Protein AF-K0Y0M6-F1 (afdb_monomer_lite)

pLDDT: mean 83.76, std 20.03, range [29.06, 98.5]

Radius of gyration: 23.47 Å; chains: 1; bounding box: 48×29×70 Å

Structure (mmCIF, N/CA/C/O backbone):
data_AF-K0Y0M6-F1
#
_entry.id   AF-K0Y0M6-F1
#
loop_
_atom_site.group_PDB
_atom_site.id
_atom_site.type_symbol
_atom_site.label_atom_id
_atom_site.label_alt_id
_atom_site.label_comp_id
_atom_site.label_asym_id
_atom_site.label_entity_id
_atom_site.label_seq_id
_atom_site.pdbx_PDB_ins_code
_atom_site.Cartn_x
_atom_site.Cartn_y
_atom_site.Cartn_z
_atom_site.occupancy
_atom_site.B_iso_or_equiv
_atom_site.auth_seq_id
_atom_site.auth_comp_id
_atom_site.auth_asym_id
_atom_site.auth_atom_id
_atom_site.pdbx_PDB_model_num
ATOM 1 N N . MET A 1 1 ? -16.686 -1.187 14.035 1.00 95.06 1 MET A N 1
ATOM 2 C CA . MET A 1 1 ? -15.355 -0.673 13.661 1.00 95.06 1 MET A CA 1
ATOM 3 C C . MET A 1 1 ? -15.033 -1.169 12.267 1.00 95.06 1 MET A C 1
ATOM 5 O O . MET A 1 1 ? -15.350 -2.319 11.981 1.00 95.06 1 MET A O 1
ATOM 9 N N . THR A 1 2 ? -14.430 -0.339 11.422 1.00 97.19 2 THR A N 1
ATOM 10 C CA . THR A 1 2 ? -14.077 -0.724 10.048 1.00 97.19 2 THR A CA 1
ATOM 11 C C . THR A 1 2 ? -12.575 -0.601 9.838 1.00 97.19 2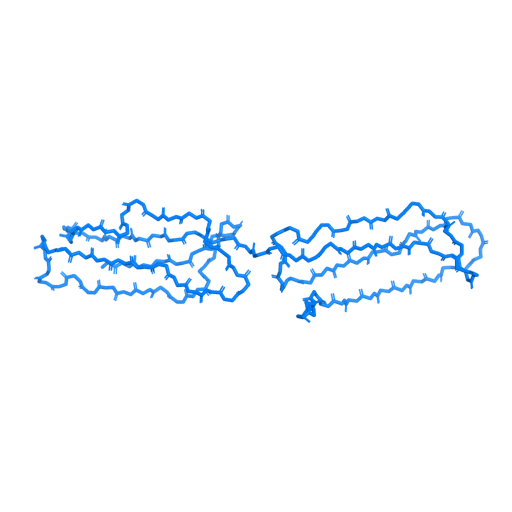 THR A C 1
ATOM 13 O O . THR A 1 2 ? -11.973 0.402 10.221 1.00 97.19 2 THR A O 1
ATOM 16 N N . ILE A 1 3 ? -11.977 -1.628 9.251 1.00 98.06 3 ILE A N 1
ATOM 17 C CA . ILE A 1 3 ? -10.556 -1.703 8.934 1.00 98.06 3 ILE A CA 1
ATOM 18 C C . ILE A 1 3 ? -10.399 -1.515 7.426 1.00 98.06 3 ILE A C 1
ATOM 20 O O . ILE A 1 3 ? -11.042 -2.217 6.645 1.00 98.06 3 ILE A O 1
ATOM 24 N N . TYR A 1 4 ? -9.546 -0.576 7.031 1.00 98.25 4 TYR A N 1
ATOM 25 C CA . TYR A 1 4 ? -9.210 -0.295 5.641 1.00 98.25 4 TYR A CA 1
ATOM 26 C C . TYR A 1 4 ? -7.743 -0.611 5.359 1.00 98.25 4 TYR A C 1
ATOM 28 O O . TYR A 1 4 ? -6.861 -0.339 6.178 1.00 98.25 4 TYR A O 1
ATOM 36 N N . HIS A 1 5 ? -7.490 -1.102 4.152 1.00 98.31 5 HIS A N 1
ATOM 37 C CA . HIS A 1 5 ? -6.159 -1.322 3.604 1.00 98.31 5 HIS A CA 1
ATOM 38 C C . HIS A 1 5 ? -6.037 -0.478 2.338 1.00 98.31 5 HIS A C 1
ATOM 40 O O . HIS A 1 5 ? -6.622 -0.815 1.307 1.00 98.31 5 HIS A O 1
ATOM 46 N N . LYS A 1 6 ? -5.344 0.658 2.441 1.00 98.12 6 LYS A N 1
ATOM 47 C CA . LYS A 1 6 ? -5.338 1.690 1.402 1.00 98.12 6 LYS A CA 1
ATOM 48 C C . LYS A 1 6 ? -3.969 1.871 0.771 1.00 98.12 6 LYS A C 1
ATOM 50 O O . LYS A 1 6 ? -2.942 1.792 1.444 1.00 98.12 6 LYS A O 1
ATOM 55 N N . SER A 1 7 ? -3.967 2.177 -0.517 1.00 97.25 7 SER A N 1
ATOM 56 C CA . SER A 1 7 ? -2.779 2.631 -1.233 1.00 97.25 7 SER A CA 1
ATOM 57 C C . SER A 1 7 ? -2.367 4.028 -0.760 1.00 97.25 7 SER A C 1
ATOM 59 O O . SER A 1 7 ? -3.196 4.935 -0.670 1.00 97.25 7 SER A O 1
ATOM 61 N N . VAL A 1 8 ? -1.076 4.220 -0.480 1.00 97.12 8 VAL A N 1
ATOM 62 C CA . VAL A 1 8 ? -0.510 5.535 -0.129 1.00 97.12 8 VAL A CA 1
ATOM 63 C C . VAL A 1 8 ? -0.476 6.495 -1.326 1.00 97.12 8 VAL A C 1
ATOM 65 O O . VAL A 1 8 ? -0.416 7.707 -1.141 1.00 97.12 8 VAL A O 1
ATOM 68 N N . HIS A 1 9 ? -0.533 5.970 -2.555 1.00 93.38 9 HIS A N 1
ATOM 69 C CA . HIS A 1 9 ? -0.412 6.770 -3.775 1.00 93.38 9 HIS A CA 1
ATOM 70 C C . HIS A 1 9 ? -1.714 7.463 -4.182 1.00 93.38 9 HIS A C 1
ATOM 72 O O . HIS A 1 9 ? -1.681 8.609 -4.618 1.00 93.38 9 HIS A O 1
ATOM 78 N N . ASP A 1 10 ? -2.848 6.775 -4.064 1.00 94.19 10 ASP A N 1
ATOM 79 C CA . ASP A 1 10 ? -4.149 7.252 -4.554 1.00 94.19 10 ASP A CA 1
ATOM 80 C C . ASP A 1 10 ? -5.283 7.112 -3.524 1.00 94.19 10 ASP A C 1
ATOM 82 O O . ASP A 1 10 ? -6.410 7.529 -3.785 1.00 94.19 10 ASP A O 1
ATOM 86 N N . GLY A 1 11 ? -5.008 6.546 -2.343 1.00 95.88 11 GLY A N 1
ATOM 87 C CA . GLY A 1 11 ? -5.997 6.343 -1.282 1.00 95.88 11 GLY A CA 1
ATOM 88 C C . GLY A 1 11 ? -7.034 5.253 -1.575 1.00 95.88 11 GLY A C 1
ATOM 89 O O . GLY A 1 11 ? -7.980 5.098 -0.791 1.00 95.88 11 GLY A O 1
ATOM 90 N N . SER A 1 12 ? -6.873 4.515 -2.679 1.00 95.94 12 SER A N 1
ATOM 91 C CA . SER A 1 12 ? -7.781 3.441 -3.083 1.00 95.94 12 SER A CA 1
ATOM 92 C C . SER A 1 12 ? -7.746 2.279 -2.095 1.00 95.94 12 SER A C 1
ATOM 94 O O . SER A 1 12 ? -6.711 1.987 -1.493 1.00 95.94 12 SER A O 1
ATOM 96 N N . ASP A 1 13 ? -8.890 1.618 -1.918 1.00 97.44 13 ASP A N 1
ATOM 97 C CA . ASP A 1 13 ? -8.974 0.388 -1.139 1.00 97.44 13 ASP A CA 1
ATOM 98 C C . ASP A 1 13 ? -8.389 -0.769 -1.960 1.00 97.44 13 ASP A C 1
ATOM 100 O O . ASP A 1 13 ? -8.870 -1.083 -3.049 1.00 97.44 13 ASP A O 1
ATOM 104 N N . LEU A 1 14 ? -7.323 -1.381 -1.442 1.00 96.81 14 LEU A N 1
ATOM 105 C CA . LEU A 1 14 ? -6.611 -2.481 -2.101 1.00 96.81 14 LEU A CA 1
ATOM 106 C C . LEU A 1 14 ? -7.341 -3.819 -1.955 1.00 96.81 14 LEU A C 1
ATOM 108 O O . LEU A 1 14 ? -7.187 -4.712 -2.784 1.00 96.81 14 LEU A O 1
ATOM 112 N N . VAL A 1 15 ? -8.137 -3.942 -0.896 1.00 97.12 15 VAL A N 1
ATOM 113 C CA . VAL A 1 15 ? -9.028 -5.065 -0.604 1.00 97.12 15 VAL A CA 1
ATOM 114 C C . VAL A 1 15 ? -10.325 -4.525 -0.004 1.00 97.12 15 VAL A C 1
ATOM 116 O O . VAL A 1 15 ? -10.386 -3.373 0.434 1.00 97.12 15 VAL A O 1
ATOM 119 N N . ALA A 1 16 ? -11.374 -5.349 0.026 1.00 97.56 16 ALA A N 1
ATOM 120 C CA . ALA A 1 16 ? -12.636 -4.967 0.650 1.00 97.56 16 ALA A CA 1
ATOM 121 C C . ALA A 1 16 ? -12.429 -4.609 2.141 1.00 97.56 16 ALA A C 1
ATOM 123 O O . ALA A 1 16 ? -11.712 -5.330 2.837 1.00 97.56 16 ALA A O 1
ATOM 124 N N . PRO A 1 17 ? -13.053 -3.533 2.658 1.00 97.25 17 PRO A N 1
ATOM 125 C CA . PRO A 1 17 ? -12.928 -3.172 4.066 1.00 97.25 17 PRO A CA 1
ATOM 126 C C . PRO A 1 17 ? -13.486 -4.257 4.992 1.00 97.25 17 PRO A C 1
ATOM 128 O O . PRO A 1 17 ? -14.589 -4.766 4.783 1.00 97.25 17 PRO A O 1
ATOM 131 N N . THR A 1 18 ? -12.764 -4.547 6.070 1.00 97.50 18 THR A N 1
ATOM 132 C CA . THR A 1 18 ? -13.178 -5.543 7.066 1.00 97.50 18 THR A CA 1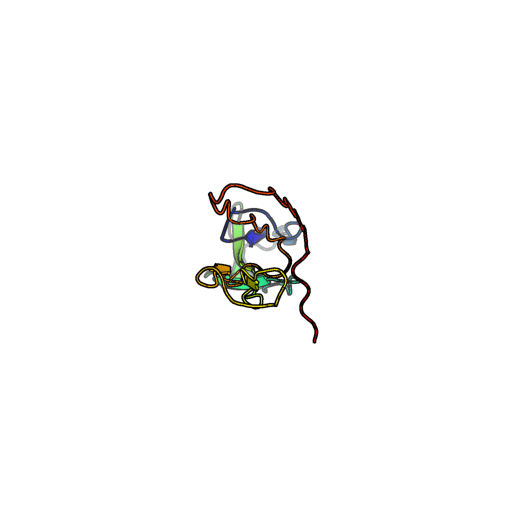
ATOM 133 C C . THR A 1 18 ? -13.966 -4.869 8.183 1.00 97.50 18 THR A C 1
ATOM 135 O O . THR A 1 18 ? -13.499 -3.913 8.804 1.00 97.50 18 THR A O 1
ATOM 138 N N . VAL A 1 19 ? -15.167 -5.367 8.482 1.00 96.19 19 VAL A N 1
ATOM 139 C CA . VAL A 1 19 ? -16.006 -4.834 9.564 1.00 96.19 19 VAL A CA 1
ATOM 140 C C . VAL A 1 19 ? -15.898 -5.724 10.795 1.00 96.19 19 VAL A C 1
ATOM 142 O O . VAL A 1 19 ? -16.323 -6.876 10.793 1.00 96.19 19 VAL A O 1
ATOM 145 N N . LEU A 1 20 ? -15.388 -5.158 11.887 1.00 94.44 20 LEU A N 1
ATOM 146 C CA . LEU A 1 20 ? -15.460 -5.768 13.209 1.00 94.44 20 LEU A CA 1
ATOM 147 C C . LEU A 1 20 ? -16.689 -5.235 13.947 1.00 94.44 20 LEU A C 1
ATOM 149 O O . LEU A 1 20 ? -16.783 -4.039 14.261 1.00 94.44 20 LEU A O 1
ATOM 153 N N . SER A 1 21 ? -17.638 -6.136 14.221 1.00 92.25 21 SER A N 1
ATOM 154 C CA . SER A 1 21 ? -18.835 -5.803 14.995 1.00 92.25 21 SER A CA 1
ATOM 155 C C . SER A 1 21 ? -18.449 -5.392 16.414 1.00 92.25 21 SER A C 1
ATOM 157 O O . SER A 1 21 ? -17.768 -6.137 17.124 1.00 92.25 21 SER A O 1
ATOM 159 N N . GLY A 1 22 ? -18.897 -4.196 16.796 1.00 90.06 22 GLY A N 1
ATOM 160 C CA . GLY A 1 22 ? -18.748 -3.633 18.138 1.00 90.06 22 GLY A CA 1
ATOM 161 C C . GLY A 1 22 ? -20.011 -3.748 18.996 1.00 90.06 22 GLY A C 1
ATOM 162 O O . GLY A 1 22 ? -20.047 -3.170 20.079 1.00 90.06 22 GLY A O 1
ATOM 163 N N . ILE A 1 23 ? -21.051 -4.446 18.520 1.00 90.94 23 ILE A N 1
ATOM 164 C CA . ILE A 1 23 ? -22.298 -4.654 19.273 1.00 90.94 23 ILE A CA 1
ATOM 165 C C . ILE A 1 23 ? -21.957 -5.340 20.599 1.00 90.94 23 ILE A C 1
ATOM 167 O O . ILE A 1 23 ? -21.271 -6.357 20.590 1.00 90.94 23 ILE A O 1
ATOM 171 N N . GLU A 1 24 ? -22.398 -4.747 21.714 1.00 94.00 24 GLU A N 1
ATOM 172 C CA . GLU A 1 24 ? -22.141 -5.226 23.086 1.00 94.00 24 GLU A CA 1
ATOM 173 C C . GLU A 1 24 ? -20.653 -5.338 23.472 1.00 94.00 24 GLU A C 1
ATOM 175 O O . GLU A 1 24 ? -20.311 -5.959 24.474 1.00 94.00 24 GLU A O 1
ATOM 180 N N . LYS A 1 25 ? -19.744 -4.702 22.718 1.00 96.12 25 LYS A N 1
ATOM 181 C CA . LYS A 1 25 ? -18.298 -4.749 22.991 1.00 96.12 25 LYS A CA 1
ATOM 182 C C . LYS A 1 25 ? -17.724 -3.473 23.592 1.00 96.12 25 LYS A C 1
ATOM 184 O O . LYS A 1 25 ? -16.508 -3.359 23.672 1.00 96.12 25 LYS A O 1
ATOM 189 N N . LEU A 1 26 ? -18.554 -2.510 23.995 1.00 96.38 26 LEU A N 1
ATOM 190 C CA . LEU A 1 26 ? -18.090 -1.236 24.553 1.00 96.38 26 LEU A CA 1
ATOM 191 C C . LEU A 1 26 ? -17.099 -1.468 25.710 1.00 96.38 26 LEU A C 1
ATOM 193 O O . LEU A 1 26 ? -17.415 -2.159 26.673 1.00 96.38 26 LEU A O 1
ATOM 197 N N . GLY A 1 27 ? -15.898 -0.897 25.601 1.00 96.12 27 GLY A N 1
ATOM 198 C CA . GLY A 1 27 ? -14.817 -1.058 26.577 1.00 96.12 27 GLY A CA 1
ATOM 199 C C . GLY A 1 27 ? -13.991 -2.345 26.444 1.00 96.12 27 GLY A C 1
ATOM 200 O O . GLY A 1 27 ? -12.949 -2.448 27.086 1.00 96.12 27 GLY A O 1
ATOM 201 N N . LEU A 1 28 ? -14.389 -3.305 25.600 1.00 97.44 28 LEU A N 1
ATOM 202 C CA . LEU A 1 28 ? -13.585 -4.497 25.320 1.00 97.44 28 LEU A CA 1
ATOM 203 C C . LEU A 1 28 ? -12.428 -4.172 24.376 1.00 97.44 28 LEU A C 1
ATOM 205 O O . LEU A 1 28 ? -12.542 -3.313 23.500 1.00 97.44 28 LEU A O 1
ATOM 209 N N . ALA A 1 29 ? -11.325 -4.903 24.531 1.00 97.69 29 ALA A N 1
ATOM 210 C CA . ALA A 1 29 ? -10.174 -4.782 23.654 1.00 97.69 29 ALA A CA 1
ATOM 211 C C . ALA A 1 29 ? -10.468 -5.322 22.244 1.00 97.69 29 ALA A C 1
ATOM 213 O O . ALA A 1 29 ? -11.214 -6.288 22.066 1.00 97.69 29 ALA A O 1
ATOM 214 N N . TYR A 1 30 ? -9.827 -4.722 21.247 1.00 96.88 30 TYR A N 1
ATOM 215 C CA . TYR A 1 30 ? -9.731 -5.250 19.894 1.00 96.88 30 TYR A CA 1
ATOM 216 C C . TYR A 1 30 ? -8.278 -5.282 19.437 1.00 96.88 30 TYR A C 1
ATOM 218 O O . TYR A 1 30 ? -7.422 -4.533 19.917 1.00 96.88 30 TYR A O 1
ATOM 226 N N . THR A 1 31 ? -8.032 -6.126 18.446 1.00 97.06 31 THR A N 1
ATOM 227 C CA . THR A 1 31 ? -6.781 -6.179 17.704 1.00 97.06 31 THR A CA 1
ATOM 228 C C . THR A 1 31 ? -7.093 -6.257 16.216 1.00 97.06 31 THR A C 1
ATOM 230 O O . THR A 1 31 ? -8.084 -6.863 15.800 1.00 97.06 31 THR A O 1
ATOM 233 N N . SER A 1 32 ? -6.255 -5.622 15.410 1.00 97.00 32 SER A N 1
ATOM 234 C CA . SER A 1 32 ? -6.227 -5.783 13.964 1.00 97.00 32 SER A CA 1
ATOM 235 C C . SER A 1 32 ? -4.796 -6.022 13.501 1.00 97.00 32 SER A C 1
ATOM 237 O O . SER A 1 32 ? -3.830 -5.617 14.153 1.00 97.00 32 SER A O 1
ATOM 239 N N . SER A 1 33 ? -4.660 -6.672 12.354 1.00 95.31 33 SER A N 1
ATOM 240 C CA . SER A 1 33 ? -3.379 -6.946 11.714 1.00 95.31 33 SER A CA 1
ATOM 241 C C . SER A 1 33 ? -3.395 -6.449 10.279 1.00 95.31 33 SER A C 1
ATOM 243 O O . SER A 1 33 ? -4.452 -6.353 9.662 1.00 95.31 33 SER A O 1
ATOM 245 N N . ALA A 1 34 ? -2.206 -6.166 9.756 1.00 96.56 34 ALA A N 1
ATOM 246 C CA . ALA A 1 34 ? -2.024 -5.958 8.331 1.00 96.56 34 ALA A CA 1
ATOM 247 C C . ALA A 1 34 ? -2.333 -7.249 7.557 1.00 96.56 34 ALA A C 1
ATOM 249 O O . ALA A 1 34 ? -2.162 -8.354 8.081 1.00 96.56 34 ALA A O 1
ATOM 250 N N . GLU A 1 35 ? -2.742 -7.098 6.305 1.00 96.38 35 GLU A N 1
ATOM 251 C CA . GLU A 1 35 ? -2.954 -8.195 5.368 1.00 96.38 35 GLU A CA 1
ATOM 252 C C . GLU A 1 35 ? -1.770 -8.302 4.405 1.00 96.38 35 GLU A C 1
ATOM 254 O O . GLU A 1 35 ? -1.106 -7.315 4.082 1.00 96.38 35 GLU A O 1
ATOM 259 N N . ASN A 1 36 ? -1.503 -9.518 3.930 1.00 96.38 36 ASN A N 1
ATOM 260 C CA . ASN A 1 36 ? -0.524 -9.731 2.873 1.00 96.38 36 ASN A CA 1
ATOM 261 C C . ASN A 1 36 ? -1.191 -9.485 1.514 1.00 96.38 36 ASN A C 1
ATOM 263 O O . ASN A 1 36 ? -2.000 -10.296 1.064 1.00 96.38 36 ASN A O 1
ATOM 267 N N . ILE A 1 37 ? -0.850 -8.368 0.873 1.00 96.50 37 ILE A N 1
ATOM 268 C CA . ILE A 1 37 ? -1.425 -7.946 -0.406 1.00 96.50 37 ILE A CA 1
ATOM 269 C C . ILE A 1 37 ? -0.366 -8.106 -1.499 1.00 96.50 37 ILE A C 1
ATOM 271 O O . ILE A 1 37 ? 0.729 -7.546 -1.418 1.00 96.50 37 ILE A O 1
ATOM 275 N N . ALA A 1 38 ? -0.691 -8.864 -2.549 1.00 95.56 38 ALA A N 1
ATOM 276 C CA . ALA A 1 38 ? 0.228 -9.120 -3.655 1.00 95.56 38 ALA A CA 1
ATOM 277 C C . ALA A 1 38 ? 0.726 -7.811 -4.293 1.00 95.56 38 ALA A C 1
ATOM 279 O O . ALA A 1 38 ? -0.067 -6.927 -4.603 1.00 95.56 38 ALA A O 1
ATOM 280 N N . ASN A 1 39 ? 2.037 -7.718 -4.537 1.00 94.69 39 ASN A N 1
ATOM 281 C CA . ASN A 1 39 ? 2.738 -6.543 -5.079 1.00 94.69 39 ASN A CA 1
ATOM 282 C C . ASN A 1 39 ? 2.795 -5.298 -4.181 1.00 94.69 39 ASN A C 1
ATOM 284 O O . ASN A 1 39 ? 3.285 -4.265 -4.640 1.00 94.69 39 ASN A O 1
ATOM 288 N N . PHE A 1 40 ? 2.366 -5.380 -2.920 1.00 97.38 40 PHE A N 1
ATOM 289 C CA . PHE A 1 40 ? 2.452 -4.275 -1.966 1.00 97.38 40 PHE A CA 1
ATOM 290 C C . PHE A 1 40 ? 3.250 -4.662 -0.719 1.00 97.38 40 PHE A C 1
ATOM 292 O O . PHE A 1 40 ? 3.212 -5.808 -0.276 1.00 97.38 40 PHE A O 1
ATOM 299 N N . ASP A 1 41 ? 3.956 -3.686 -0.156 1.00 97.06 41 ASP A N 1
ATOM 300 C CA . ASP A 1 41 ? 4.533 -3.739 1.184 1.00 97.06 41 ASP A CA 1
ATOM 301 C C . ASP A 1 41 ? 3.792 -2.754 2.090 1.00 97.06 41 ASP A C 1
ATOM 303 O O . ASP A 1 41 ? 3.244 -1.741 1.636 1.00 97.06 41 ASP A O 1
ATOM 307 N N . ILE A 1 42 ? 3.778 -3.042 3.391 1.00 97.19 42 ILE A N 1
ATOM 308 C CA . ILE A 1 42 ? 3.233 -2.103 4.365 1.00 97.19 42 ILE A CA 1
ATOM 309 C C . ILE A 1 42 ? 4.127 -0.865 4.446 1.00 97.19 42 ILE A C 1
ATOM 311 O O . ILE A 1 42 ? 5.333 -0.959 4.668 1.00 97.19 42 ILE A O 1
ATOM 315 N N . ASP A 1 43 ? 3.515 0.298 4.265 1.00 96.88 43 ASP A N 1
ATOM 316 C CA . ASP A 1 43 ? 4.190 1.589 4.367 1.00 96.88 43 ASP A CA 1
ATOM 317 C C . ASP A 1 43 ? 4.044 2.157 5.782 1.00 96.88 43 ASP A C 1
ATOM 319 O O . ASP A 1 43 ? 5.021 2.549 6.420 1.00 96.88 43 ASP A O 1
ATOM 323 N N . LYS A 1 44 ? 2.817 2.125 6.322 1.00 95.81 44 LYS A N 1
ATOM 324 C CA . LYS A 1 44 ? 2.521 2.669 7.649 1.00 95.81 44 LYS A CA 1
ATOM 325 C C . LYS A 1 44 ? 1.504 1.828 8.407 1.00 95.81 44 LYS A C 1
ATOM 327 O O . LYS A 1 44 ? 0.378 1.615 7.951 1.00 95.81 44 LYS A O 1
ATOM 332 N N . MET A 1 45 ? 1.889 1.427 9.619 1.00 95.94 45 MET A N 1
ATOM 333 C CA . MET A 1 45 ? 0.971 0.839 10.592 1.00 95.94 45 MET A CA 1
ATOM 334 C C . MET A 1 45 ? 0.140 1.927 11.297 1.00 95.94 45 MET A C 1
ATOM 336 O O . MET A 1 45 ? 0.685 2.971 11.673 1.00 95.94 45 MET A O 1
ATOM 340 N N . PRO A 1 46 ? -1.167 1.700 11.514 1.00 97.25 46 PRO A N 1
ATOM 341 C CA . PRO A 1 46 ? -1.995 2.597 12.304 1.00 97.25 46 PRO A CA 1
ATOM 342 C C . PRO A 1 46 ? -1.605 2.543 13.784 1.00 97.25 46 PRO A C 1
ATOM 344 O O . PRO A 1 46 ? -1.391 1.470 14.344 1.00 97.25 46 PRO A O 1
ATOM 347 N N . ALA A 1 47 ? -1.595 3.701 14.449 1.00 97.12 47 ALA A N 1
ATOM 348 C CA . ALA A 1 47 ? -1.350 3.784 15.893 1.00 97.12 47 ALA A CA 1
ATOM 349 C C . ALA A 1 47 ? -2.462 3.116 16.727 1.00 97.12 47 ALA A C 1
ATOM 351 O O . ALA A 1 47 ? -2.233 2.727 17.865 1.00 97.12 47 ALA A O 1
ATOM 352 N N . ASN A 1 48 ? -3.657 2.969 16.150 1.00 96.62 48 ASN A N 1
ATOM 353 C CA . ASN A 1 48 ? -4.824 2.326 16.748 1.00 96.62 48 ASN A CA 1
ATOM 354 C C . ASN A 1 48 ? -5.073 0.908 16.197 1.00 96.62 48 ASN A C 1
ATOM 356 O O . ASN A 1 48 ? -6.219 0.479 16.125 1.00 96.62 48 ASN A O 1
ATOM 360 N N . ALA A 1 49 ? -4.026 0.177 15.790 1.00 97.06 49 ALA A N 1
ATOM 361 C CA . ALA A 1 49 ? -4.141 -1.246 15.431 1.00 97.06 49 ALA A CA 1
ATOM 362 C C . ALA A 1 49 ? -4.624 -2.117 16.609 1.00 97.06 49 ALA A C 1
ATOM 364 O O . ALA A 1 49 ? -5.233 -3.170 16.430 1.00 97.06 49 ALA A O 1
ATOM 365 N N . THR A 1 50 ? -4.352 -1.674 17.833 1.00 97.38 50 THR A N 1
ATOM 366 C CA . THR A 1 50 ? -4.900 -2.242 19.061 1.00 97.38 50 THR A CA 1
ATOM 367 C C . THR A 1 50 ? -5.534 -1.129 19.883 1.00 97.38 50 THR A C 1
ATOM 369 O O . THR A 1 50 ? -5.126 0.033 19.822 1.00 97.38 50 THR A O 1
ATOM 372 N N . GLY A 1 51 ? -6.573 -1.470 20.635 1.00 96.44 51 GLY A N 1
ATOM 373 C CA . GLY A 1 51 ? -7.304 -0.495 21.431 1.00 96.44 51 GLY A CA 1
ATOM 374 C C . GLY A 1 51 ? -8.542 -1.102 22.063 1.00 96.44 51 GLY A C 1
ATOM 375 O O . GLY A 1 51 ? -8.656 -2.319 22.174 1.00 96.44 51 GLY A O 1
ATOM 376 N N . VAL A 1 52 ? -9.476 -0.247 22.469 1.00 97.19 52 VAL A N 1
ATOM 377 C CA . VAL A 1 52 ? -10.778 -0.654 23.009 1.00 97.19 52 VAL A CA 1
ATOM 378 C C . VAL A 1 52 ? -11.911 -0.121 22.147 1.00 97.19 52 VAL A C 1
ATOM 380 O O . VAL A 1 52 ? -11.798 0.952 21.543 1.00 97.19 52 VAL A O 1
ATOM 383 N N . PHE A 1 53 ? -13.018 -0.855 22.088 1.00 97.12 53 PHE A N 1
ATOM 384 C CA . PHE A 1 53 ? -14.220 -0.361 21.430 1.00 97.12 53 PHE A CA 1
ATOM 385 C C . PHE A 1 53 ? -14.781 0.831 22.206 1.00 97.12 53 PHE A C 1
ATOM 387 O O . PHE A 1 53 ? -15.055 0.734 23.404 1.00 97.12 53 PHE A O 1
ATOM 394 N N . THR A 1 54 ? -14.959 1.954 21.519 1.00 95.62 54 THR A N 1
ATOM 395 C CA . THR A 1 54 ? -15.527 3.181 22.088 1.00 95.62 54 THR A CA 1
ATOM 396 C C . THR A 1 54 ? -16.941 3.403 21.574 1.00 95.62 54 THR A C 1
ATOM 398 O O . THR A 1 54 ? -17.406 2.730 20.656 1.00 95.62 54 THR A O 1
ATOM 401 N N . HIS A 1 55 ? -17.633 4.386 22.148 1.00 92.31 55 HIS A N 1
ATOM 402 C CA . HIS A 1 55 ? -18.866 4.874 21.549 1.00 92.31 55 HIS A CA 1
ATOM 403 C C . HIS A 1 55 ? -18.568 5.506 20.177 1.00 92.31 55 HIS A C 1
ATOM 405 O O . HIS A 1 55 ? -17.549 6.179 20.006 1.00 92.31 55 HIS A O 1
ATOM 411 N N . GLY A 1 56 ? -19.471 5.312 19.216 1.00 90.06 56 GLY A N 1
ATOM 412 C CA . GLY A 1 56 ? -19.358 5.866 17.866 1.00 90.06 56 GLY A CA 1
ATOM 413 C C . GLY A 1 56 ? -18.595 4.989 16.869 1.00 90.06 56 GLY A C 1
ATOM 414 O O . GLY A 1 56 ? -18.157 3.877 17.162 1.00 90.06 56 GLY A O 1
ATOM 415 N N . ALA A 1 57 ? -18.479 5.490 15.639 1.00 92.69 57 ALA A N 1
ATOM 416 C CA . ALA A 1 57 ? -17.767 4.800 14.573 1.00 92.69 57 ALA A CA 1
ATOM 417 C C . ALA A 1 57 ? -16.248 4.896 14.786 1.00 92.69 57 ALA A C 1
ATOM 419 O O . ALA A 1 57 ? -15.703 5.981 14.967 1.00 92.69 57 ALA A O 1
ATOM 420 N N . GLN A 1 58 ? -15.569 3.752 14.729 1.00 96.12 58 GLN A N 1
ATOM 421 C CA . GLN A 1 58 ? -14.112 3.652 14.787 1.00 96.12 58 GLN A CA 1
ATOM 422 C C . GLN A 1 58 ? -13.574 3.120 13.462 1.00 96.12 58 GLN A C 1
ATOM 424 O O . GLN A 1 58 ? -14.155 2.190 12.886 1.00 96.12 58 GLN A O 1
ATOM 429 N N . THR A 1 59 ? -12.439 3.672 13.040 1.00 97.06 59 THR A N 1
ATOM 430 C CA . THR A 1 59 ? -11.765 3.318 11.793 1.00 97.06 59 THR A CA 1
ATOM 431 C C . THR A 1 59 ? -10.290 3.041 12.047 1.00 97.06 59 THR A C 1
ATOM 433 O O . THR A 1 59 ? -9.620 3.818 12.730 1.00 97.06 59 THR A O 1
ATOM 436 N N . VAL A 1 60 ? -9.784 1.953 11.474 1.00 98.12 60 VAL A N 1
ATOM 437 C CA . VAL A 1 60 ? -8.360 1.601 11.474 1.00 98.12 60 VAL A CA 1
ATOM 438 C C . VAL A 1 60 ? -7.896 1.544 10.024 1.00 98.12 60 VAL A C 1
ATOM 440 O O . VAL A 1 60 ? -8.526 0.871 9.215 1.00 98.12 60 VAL A O 1
ATOM 443 N N . THR A 1 61 ? -6.815 2.242 9.683 1.00 98.25 61 THR A N 1
ATOM 444 C CA . THR A 1 61 ? -6.330 2.315 8.298 1.00 98.25 61 THR A CA 1
ATOM 445 C C . THR A 1 61 ? -4.865 1.926 8.221 1.00 98.25 61 THR A C 1
ATOM 447 O O . THR A 1 61 ? -4.008 2.595 8.795 1.00 98.25 61 THR A O 1
ATOM 450 N N . TYR A 1 62 ? -4.585 0.876 7.463 1.00 98.50 62 TYR A N 1
ATOM 451 C CA . TYR A 1 62 ? -3.239 0.472 7.078 1.00 98.50 62 TYR A CA 1
ATOM 452 C C . TYR A 1 62 ? -2.907 1.078 5.716 1.00 98.50 62 TYR A C 1
ATOM 454 O O . TYR A 1 62 ? -3.725 0.995 4.794 1.00 98.50 62 TYR A O 1
ATOM 462 N N . LEU A 1 63 ? -1.724 1.682 5.591 1.00 98.31 63 LEU A N 1
ATOM 463 C CA . LEU A 1 63 ? -1.249 2.236 4.323 1.00 98.31 63 LEU A CA 1
ATOM 464 C C . LEU A 1 63 ? -0.192 1.328 3.708 1.00 98.31 63 LEU A C 1
ATOM 466 O O . LEU A 1 63 ? 0.708 0.852 4.404 1.00 98.31 63 LEU A O 1
ATOM 470 N N . TYR A 1 64 ? -0.300 1.132 2.400 1.00 98.44 64 TYR A N 1
ATOM 471 C CA . TYR A 1 64 ? 0.568 0.265 1.617 1.00 98.44 64 TYR A CA 1
ATOM 472 C C . TYR A 1 64 ? 1.175 1.023 0.444 1.00 98.44 64 TYR A C 1
ATOM 474 O O . TYR A 1 64 ? 0.509 1.841 -0.199 1.00 98.44 64 TYR A O 1
ATOM 482 N N . ARG A 1 65 ? 2.421 0.684 0.125 1.00 97.31 65 ARG A N 1
ATOM 483 C CA . ARG A 1 65 ? 3.115 1.111 -1.093 1.00 97.31 65 ARG A CA 1
ATOM 484 C C . ARG A 1 65 ? 3.357 -0.099 -1.982 1.00 97.31 65 ARG A C 1
ATOM 486 O O . ARG A 1 65 ? 3.462 -1.220 -1.487 1.00 97.31 65 ARG A O 1
ATOM 493 N N . ARG A 1 66 ? 3.427 0.101 -3.296 1.00 96.38 66 ARG A N 1
ATOM 494 C CA . ARG A 1 66 ? 3.830 -0.986 -4.196 1.00 96.38 66 ARG A CA 1
ATOM 495 C C . ARG A 1 66 ? 5.265 -1.395 -3.885 1.00 96.38 66 ARG A C 1
ATOM 497 O O . ARG A 1 66 ? 6.075 -0.561 -3.493 1.00 96.38 66 ARG A O 1
ATOM 504 N N . LYS A 1 67 ? 5.575 -2.668 -4.095 1.00 95.56 67 LYS A N 1
ATOM 505 C CA . LYS A 1 67 ? 6.951 -3.159 -4.040 1.00 95.56 67 LYS A CA 1
ATOM 506 C C . LYS A 1 67 ? 7.769 -2.568 -5.181 1.00 95.56 67 LYS A C 1
ATOM 508 O O . LYS A 1 67 ? 7.227 -2.117 -6.199 1.00 95.56 67 LYS A O 1
ATOM 513 N N . ASP A 1 68 ? 9.079 -2.620 -5.014 1.00 93.88 68 ASP A N 1
ATOM 514 C CA . ASP A 1 68 ? 10.013 -2.235 -6.058 1.00 93.88 68 ASP A CA 1
ATOM 515 C C . ASP A 1 68 ? 10.046 -3.318 -7.144 1.00 93.88 68 ASP A C 1
ATOM 517 O O . ASP A 1 68 ? 10.128 -4.515 -6.864 1.00 93.88 68 ASP A O 1
ATOM 521 N N . ALA A 1 69 ? 9.926 -2.887 -8.395 1.00 91.81 69 ALA A N 1
ATOM 522 C CA . ALA A 1 69 ? 10.297 -3.674 -9.558 1.00 91.81 69 ALA A CA 1
ATOM 523 C C . ALA A 1 69 ? 11.772 -3.426 -9.887 1.00 91.81 69 ALA A C 1
ATOM 525 O O . ALA A 1 69 ? 12.384 -2.472 -9.405 1.00 91.81 69 ALA A O 1
ATOM 526 N N . VAL A 1 70 ? 12.322 -4.255 -10.767 1.00 90.06 70 VAL A N 1
ATOM 527 C CA . VAL A 1 70 ? 13.607 -3.959 -11.406 1.00 90.06 70 VAL A CA 1
ATOM 528 C C . VAL A 1 70 ? 13.491 -2.719 -12.291 1.00 90.06 70 VAL A C 1
ATOM 530 O O . VAL A 1 70 ? 12.428 -2.442 -12.846 1.00 90.06 70 VAL A O 1
ATOM 533 N N . ASP A 1 71 ? 14.583 -1.980 -12.441 1.00 90.38 71 ASP A N 1
ATOM 534 C CA . ASP A 1 71 ? 14.645 -0.873 -13.391 1.00 90.38 71 ASP A CA 1
ATOM 535 C C . ASP A 1 71 ? 14.641 -1.401 -14.835 1.00 90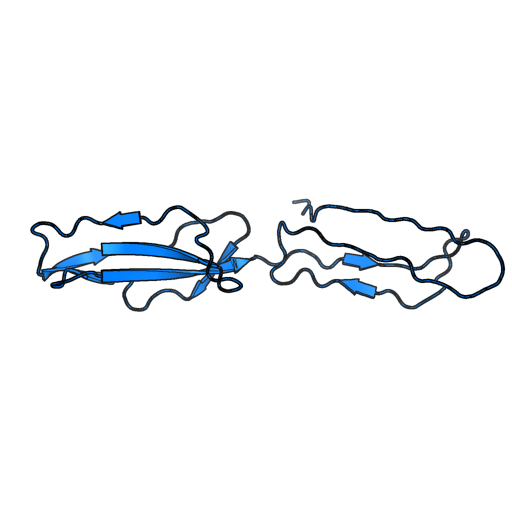.38 71 ASP A C 1
ATOM 537 O O . ASP A 1 71 ? 15.157 -2.483 -15.128 1.00 90.38 71 ASP A O 1
ATOM 541 N N . VAL A 1 72 ? 14.078 -0.620 -15.758 1.00 87.62 72 VAL A N 1
ATOM 542 C CA . VAL A 1 72 ? 14.145 -0.904 -17.198 1.00 87.62 72 VAL A CA 1
ATOM 543 C C . VAL A 1 72 ? 15.197 -0.006 -17.821 1.00 87.62 72 VAL A C 1
ATOM 545 O O . VAL A 1 72 ? 15.088 1.216 -17.737 1.00 87.62 72 VAL A O 1
ATOM 548 N N . ASN A 1 73 ? 16.178 -0.613 -18.487 1.00 87.31 73 ASN A N 1
ATOM 549 C CA . ASN A 1 73 ? 17.151 0.110 -19.296 1.00 87.31 73 ASN A CA 1
ATOM 550 C C . ASN A 1 73 ? 16.700 0.132 -20.765 1.00 87.31 73 ASN A C 1
ATOM 552 O O . ASN A 1 73 ? 16.504 -0.919 -21.384 1.00 87.31 73 ASN A O 1
ATOM 556 N N . VAL A 1 74 ? 16.527 1.330 -21.314 1.00 86.56 74 VAL A N 1
ATOM 557 C CA . VAL A 1 74 ? 16.162 1.572 -22.706 1.00 86.56 74 VAL A CA 1
ATOM 558 C C . VAL A 1 74 ? 17.418 1.979 -23.458 1.00 86.56 74 VAL A C 1
ATOM 560 O O . VAL A 1 74 ? 17.994 3.031 -23.201 1.00 86.56 74 VAL A O 1
ATOM 563 N N . ARG A 1 75 ? 17.823 1.140 -24.412 1.00 83.06 75 ARG A N 1
ATOM 564 C CA . ARG A 1 75 ? 19.020 1.369 -25.224 1.00 83.06 75 ARG A CA 1
ATOM 565 C C . ARG A 1 75 ? 18.633 1.812 -26.620 1.00 83.06 75 ARG A C 1
ATOM 567 O O . ARG A 1 75 ? 17.760 1.204 -27.246 1.00 83.06 75 ARG A O 1
ATOM 574 N N . TYR A 1 76 ? 19.330 2.817 -27.127 1.00 81.69 76 TYR A N 1
ATOM 575 C CA . TYR A 1 76 ? 19.137 3.317 -28.482 1.00 81.69 76 TYR A CA 1
ATOM 576 C C . TYR A 1 76 ? 20.307 2.872 -29.346 1.00 81.69 76 TYR A C 1
ATOM 578 O O . TYR A 1 76 ? 21.421 3.379 -29.215 1.00 81.69 76 TYR A O 1
ATOM 586 N N . LEU A 1 77 ? 20.051 1.886 -30.206 1.00 82.81 77 LEU A N 1
ATOM 587 C CA . LEU A 1 77 ? 21.062 1.250 -31.043 1.00 82.81 77 LEU A CA 1
ATOM 588 C C . LEU A 1 77 ? 20.738 1.439 -32.529 1.00 82.81 77 LEU A C 1
ATOM 590 O O . LEU A 1 77 ? 19.567 1.463 -32.916 1.00 82.81 77 LEU A O 1
ATOM 594 N N . ASP A 1 78 ? 21.771 1.540 -33.364 1.00 78.56 78 ASP A N 1
ATOM 595 C CA . ASP A 1 78 ? 21.635 1.452 -34.820 1.00 78.56 78 ASP A CA 1
ATOM 596 C C . ASP A 1 78 ? 21.426 -0.003 -35.297 1.00 78.56 78 ASP A C 1
ATOM 598 O O . ASP A 1 78 ? 21.405 -0.958 -34.517 1.00 78.56 78 ASP A O 1
ATOM 602 N N . VAL A 1 79 ? 21.303 -0.190 -36.616 1.00 81.56 79 VAL A N 1
ATOM 603 C CA . VAL A 1 79 ? 21.124 -1.518 -37.240 1.00 81.56 79 VAL A CA 1
ATOM 604 C C . VAL A 1 79 ? 22.321 -2.462 -37.064 1.00 81.56 79 VAL A C 1
ATOM 606 O O . VAL A 1 79 ? 22.192 -3.658 -37.320 1.00 81.56 79 VAL A O 1
ATOM 609 N N . HIS A 1 80 ? 23.475 -1.941 -36.650 1.00 82.94 80 HIS A N 1
ATOM 610 C CA . HIS A 1 80 ? 24.698 -2.695 -36.387 1.00 82.94 80 HIS A CA 1
ATOM 611 C C . HIS A 1 80 ? 24.937 -2.904 -34.880 1.00 82.94 80 HIS A C 1
ATOM 613 O O . HIS A 1 80 ? 25.931 -3.526 -34.509 1.00 82.94 80 HIS A O 1
ATOM 619 N N . GLY A 1 81 ? 24.040 -2.418 -34.012 1.00 82.56 81 GLY A N 1
ATOM 620 C CA . GLY A 1 81 ? 24.148 -2.531 -32.558 1.00 82.56 81 GLY A CA 1
ATOM 621 C C . GLY A 1 81 ? 24.998 -1.447 -31.885 1.00 82.56 81 GLY A C 1
ATOM 622 O O . GLY A 1 81 ? 25.299 -1.580 -30.699 1.00 82.56 81 GLY A O 1
AT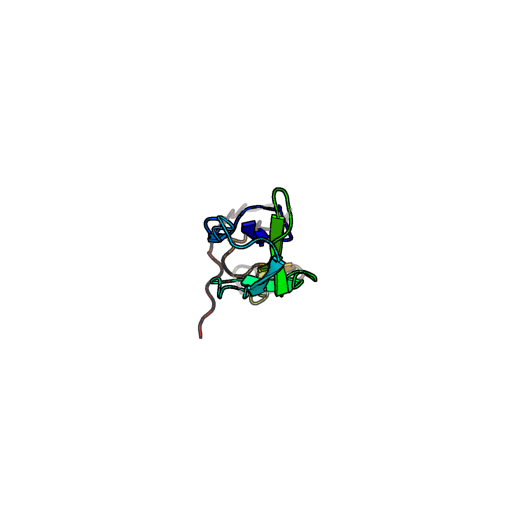OM 623 N N . ASN A 1 82 ? 25.386 -0.385 -32.594 1.00 81.38 82 ASN A N 1
ATOM 624 C CA . ASN A 1 82 ? 26.128 0.732 -32.007 1.00 81.38 82 ASN A CA 1
ATOM 625 C C . ASN A 1 82 ? 25.179 1.684 -31.280 1.00 81.38 82 ASN A C 1
ATOM 627 O O . ASN A 1 82 ? 24.120 2.019 -31.808 1.00 81.38 82 ASN A O 1
ATOM 631 N N . SER A 1 83 ? 25.579 2.155 -30.098 1.00 84.81 83 SER A N 1
ATOM 632 C CA . SER A 1 83 ? 24.831 3.178 -29.364 1.00 84.81 83 SER A CA 1
ATOM 633 C C . SER A 1 83 ? 24.826 4.492 -30.143 1.00 84.81 83 SER A C 1
ATO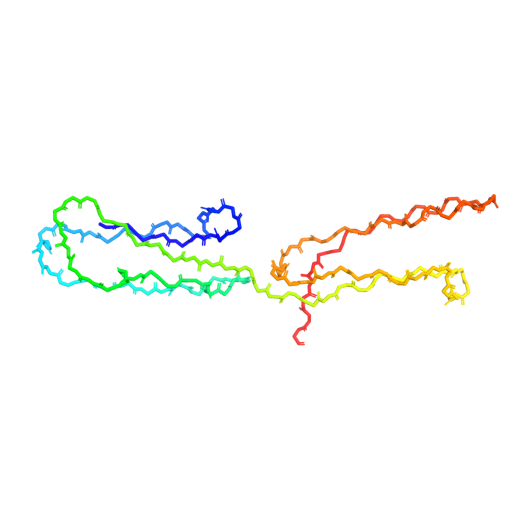M 635 O O . SER A 1 83 ? 25.878 4.994 -30.540 1.00 84.81 83 SER A O 1
ATOM 637 N N . ILE A 1 84 ? 23.623 5.011 -30.382 1.00 84.69 84 ILE A N 1
ATOM 638 C CA . ILE A 1 84 ? 23.396 6.276 -31.093 1.00 84.69 84 ILE A CA 1
ATOM 639 C C . ILE A 1 84 ? 22.987 7.415 -30.159 1.00 84.69 84 ILE A C 1
ATOM 641 O O . ILE A 1 84 ? 22.980 8.565 -30.580 1.00 84.69 84 ILE A O 1
ATOM 645 N N . GLU A 1 85 ? 22.643 7.095 -28.914 1.00 84.12 85 GLU A N 1
ATOM 646 C CA . GLU A 1 85 ? 22.242 8.042 -27.878 1.00 84.12 85 GLU A CA 1
ATOM 647 C C . GLU A 1 85 ? 22.504 7.428 -26.498 1.00 84.12 85 GLU A C 1
ATOM 649 O O . GLU A 1 85 ? 22.669 6.205 -26.383 1.00 84.12 85 GLU A O 1
ATOM 654 N N . SER A 1 86 ? 22.530 8.261 -25.455 1.00 83.19 86 SER A N 1
ATOM 655 C CA . SER A 1 86 ? 22.591 7.778 -24.074 1.00 83.19 86 SER A CA 1
ATOM 656 C C . SER A 1 86 ? 21.396 6.887 -23.722 1.00 83.19 86 SER A C 1
ATOM 658 O O . SER A 1 86 ? 20.258 7.204 -24.057 1.00 83.19 86 SER A O 1
ATOM 660 N N . ASP A 1 87 ? 21.669 5.801 -22.999 1.00 85.19 87 ASP A N 1
ATOM 661 C CA . ASP A 1 87 ? 20.655 4.896 -22.455 1.00 85.19 87 ASP A CA 1
ATOM 662 C C . ASP A 1 87 ? 19.746 5.633 -21.442 1.00 85.19 87 ASP A C 1
ATOM 664 O O . ASP A 1 87 ? 20.233 6.365 -20.577 1.00 85.19 87 ASP A O 1
ATOM 668 N N . ASP A 1 88 ? 18.433 5.390 -21.505 1.00 85.69 88 ASP A N 1
ATOM 669 C CA . ASP A 1 88 ? 17.467 5.883 -20.517 1.00 85.69 88 ASP A CA 1
ATOM 670 C C . ASP A 1 88 ? 17.163 4.807 -19.474 1.00 85.69 88 ASP A C 1
ATOM 672 O O . ASP A 1 88 ? 17.018 3.626 -19.788 1.00 85.69 88 ASP A O 1
ATOM 676 N N . THR A 1 89 ? 16.981 5.213 -18.218 1.00 88.75 89 THR A N 1
ATOM 677 C CA . THR A 1 89 ? 16.553 4.302 -17.148 1.00 88.75 89 THR A CA 1
ATOM 678 C C . THR A 1 89 ? 15.171 4.681 -16.636 1.00 88.75 89 THR A C 1
ATOM 680 O O . THR A 1 89 ? 14.956 5.778 -16.118 1.00 88.75 89 THR A O 1
ATOM 683 N N . ILE A 1 90 ? 14.226 3.747 -16.728 1.00 89.62 90 ILE A N 1
ATOM 684 C CA . ILE A 1 90 ? 12.914 3.864 -16.092 1.00 89.62 90 ILE A CA 1
ATOM 685 C C . ILE A 1 90 ? 12.987 3.144 -14.752 1.00 89.62 90 ILE A C 1
ATOM 687 O O . ILE A 1 90 ? 13.023 1.915 -14.705 1.00 89.62 90 ILE A O 1
ATOM 691 N N . SER A 1 91 ? 12.961 3.916 -13.664 1.00 91.94 91 SER A N 1
ATOM 692 C CA . SER A 1 91 ? 13.012 3.330 -12.326 1.00 91.94 91 SER A CA 1
ATOM 693 C C . SER A 1 91 ? 11.779 2.472 -12.030 1.00 91.94 91 SER A C 1
ATOM 695 O O . SER A 1 91 ? 10.643 2.913 -12.273 1.00 91.94 91 SER A O 1
ATOM 697 N N . GLY A 1 92 ? 12.019 1.280 -11.482 1.00 91.62 92 GLY A N 1
ATOM 698 C CA . GLY A 1 92 ? 11.032 0.312 -11.009 1.00 91.62 92 GLY A CA 1
ATOM 699 C C . GLY A 1 92 ? 10.576 0.531 -9.561 1.00 91.62 92 GLY A C 1
ATOM 700 O O . GLY A 1 92 ? 9.682 -0.175 -9.091 1.00 91.62 92 GLY A O 1
ATOM 701 N N . VAL A 1 93 ? 11.129 1.522 -8.855 1.00 92.94 93 VAL A N 1
ATOM 702 C CA . VAL A 1 93 ? 10.788 1.825 -7.454 1.00 92.94 93 VAL A CA 1
ATOM 703 C C . VAL A 1 93 ? 9.286 2.078 -7.292 1.00 92.94 93 VAL A C 1
ATOM 705 O O . VAL A 1 93 ? 8.715 2.927 -7.979 1.00 92.94 93 VAL A O 1
ATOM 708 N N . ASN A 1 94 ? 8.649 1.348 -6.374 1.00 93.69 94 ASN A N 1
ATOM 709 C CA . ASN A 1 94 ? 7.200 1.322 -6.142 1.00 93.69 94 ASN A CA 1
ATOM 710 C C . ASN A 1 94 ? 6.346 1.048 -7.406 1.00 93.69 94 ASN A C 1
ATOM 712 O O . ASN A 1 94 ? 5.215 1.534 -7.515 1.00 93.69 94 ASN A O 1
ATOM 716 N N . LYS A 1 95 ? 6.857 0.299 -8.395 1.00 93.06 95 LYS A N 1
ATOM 717 C CA . LYS A 1 95 ? 6.138 0.015 -9.656 1.00 93.06 95 LYS A CA 1
ATOM 718 C C . LYS A 1 95 ? 5.886 -1.464 -9.936 1.00 93.06 95 LYS A C 1
ATOM 720 O O . LYS A 1 95 ? 5.448 -1.790 -11.041 1.00 93.06 95 LYS A O 1
ATOM 725 N N . LEU A 1 96 ? 6.084 -2.362 -8.967 1.00 91.00 96 LEU A N 1
ATOM 726 C CA . LEU A 1 96 ? 5.823 -3.786 -9.187 1.00 91.00 96 LEU A CA 1
ATOM 727 C C . LEU A 1 96 ? 4.382 -4.038 -9.657 1.00 91.00 96 LEU A C 1
ATOM 729 O O . LEU A 1 96 ? 3.414 -3.550 -9.064 1.00 91.00 96 LEU A O 1
ATOM 733 N N . GLY A 1 97 ? 4.255 -4.788 -10.755 1.00 87.31 97 GLY A N 1
ATOM 734 C CA . GLY A 1 97 ? 2.981 -5.133 -11.386 1.00 87.31 97 GLY A CA 1
ATOM 735 C C . GLY A 1 97 ? 2.290 -3.992 -12.146 1.00 87.31 97 GLY A C 1
ATOM 736 O O . GLY A 1 97 ? 1.140 -4.163 -12.545 1.00 87.31 97 GLY A O 1
ATOM 737 N N . LEU A 1 98 ? 2.931 -2.830 -12.326 1.00 87.81 98 LEU A N 1
ATOM 738 C CA . LEU A 1 98 ? 2.457 -1.803 -13.263 1.00 87.81 98 LEU A CA 1
ATOM 739 C C . LEU A 1 98 ? 2.961 -2.088 -14.685 1.00 87.81 98 LEU A C 1
ATOM 741 O O . LEU A 1 98 ? 3.869 -2.883 -14.892 1.00 87.81 98 LEU A O 1
ATOM 745 N N . ASN A 1 99 ? 2.376 -1.428 -15.681 1.00 87.06 99 ASN A N 1
ATOM 746 C CA . ASN A 1 99 ? 2.927 -1.414 -17.037 1.00 87.06 99 ASN A CA 1
ATOM 747 C C . ASN A 1 99 ? 3.863 -0.211 -17.190 1.00 87.06 99 ASN A C 1
ATOM 749 O O . ASN A 1 99 ? 3.601 0.847 -16.614 1.00 87.06 99 ASN A O 1
ATOM 753 N N . TYR A 1 100 ? 4.911 -0.348 -18.000 1.00 79.31 100 TYR A N 1
ATOM 754 C CA . TYR A 1 100 ? 5.708 0.788 -18.458 1.00 79.31 100 TYR A CA 1
ATOM 755 C C . TYR A 1 100 ? 5.517 1.010 -19.955 1.00 79.31 100 TYR A C 1
ATOM 757 O O . TYR A 1 100 ? 5.108 0.118 -20.698 1.00 79.31 100 TYR A O 1
ATOM 765 N N . ILE A 1 101 ? 5.810 2.233 -20.381 1.00 75.62 101 ILE A N 1
ATOM 766 C CA . ILE A 1 101 ? 5.829 2.624 -21.784 1.00 75.62 101 ILE A CA 1
ATOM 767 C C . ILE A 1 101 ? 7.191 3.229 -22.091 1.00 75.62 101 ILE A C 1
ATOM 769 O O . ILE A 1 101 ? 7.719 4.018 -21.309 1.00 75.62 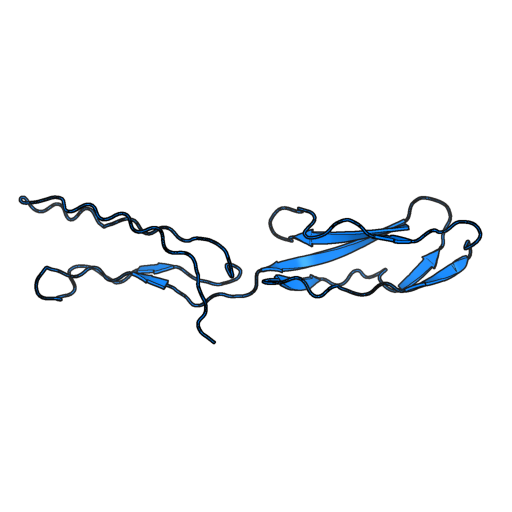101 ILE A O 1
ATOM 773 N N . THR A 1 102 ? 7.752 2.858 -23.233 1.00 77.38 102 THR A N 1
ATOM 774 C CA . THR A 1 102 ? 8.926 3.513 -23.807 1.00 77.38 102 THR A CA 1
ATOM 775 C C . THR A 1 102 ? 8.493 4.244 -25.069 1.00 77.38 102 THR A C 1
ATOM 777 O O . THR A 1 102 ? 7.523 3.861 -25.729 1.00 77.38 102 THR A O 1
ATOM 780 N N . SER A 1 103 ? 9.176 5.338 -25.389 1.00 70.56 103 SER A N 1
ATOM 781 C CA . SER A 1 103 ? 8.981 6.050 -26.651 1.00 70.56 103 SER A CA 1
ATOM 782 C C . SER A 1 103 ? 10.291 6.025 -27.426 1.00 70.56 103 SER A C 1
ATOM 784 O O . SER A 1 103 ? 11.328 6.314 -26.835 1.00 70.56 103 SER A O 1
ATOM 786 N N . PRO A 1 104 ? 10.280 5.678 -28.724 1.00 68.75 104 PRO A N 1
ATOM 787 C CA . PRO A 1 104 ? 11.488 5.745 -29.529 1.00 68.75 104 PRO A CA 1
ATOM 788 C C . PRO A 1 104 ? 11.941 7.201 -29.660 1.00 68.75 104 PRO A C 1
ATOM 790 O O . PRO A 1 104 ? 11.115 8.098 -29.865 1.00 68.75 104 PRO A O 1
ATOM 793 N N . ILE A 1 105 ? 13.251 7.428 -29.594 1.00 68.38 105 ILE A N 1
ATOM 794 C CA . ILE A 1 105 ? 13.824 8.738 -29.895 1.00 68.38 105 ILE A CA 1
ATOM 795 C C . ILE A 1 105 ? 13.607 9.075 -31.371 1.00 68.38 105 ILE A C 1
ATOM 797 O O . ILE A 1 105 ? 13.773 8.241 -32.264 1.00 68.38 105 ILE A O 1
ATOM 801 N N . ASN A 1 106 ? 13.210 10.318 -31.639 1.00 65.44 106 ASN A N 1
ATOM 802 C CA . ASN A 1 106 ? 13.113 10.819 -33.001 1.00 65.44 106 ASN A CA 1
ATOM 803 C C . ASN A 1 106 ? 14.473 11.396 -33.387 1.00 65.44 106 ASN A C 1
ATOM 805 O O . ASN A 1 106 ? 14.723 12.583 -33.196 1.00 65.44 106 ASN A O 1
ATOM 809 N N . VAL A 1 107 ? 15.350 10.542 -33.906 1.00 61.12 107 VAL A N 1
ATOM 810 C CA . VAL A 1 107 ? 16.636 10.987 -34.441 1.00 61.12 107 VAL A CA 1
ATOM 811 C C . VAL A 1 107 ? 16.349 11.743 -35.735 1.00 61.12 107 VAL A C 1
ATOM 813 O O . VAL A 1 107 ? 15.903 11.159 -36.726 1.00 61.12 107 VAL A O 1
ATOM 816 N N . GLU A 1 108 ? 16.524 13.061 -35.721 1.00 53.50 108 GLU A N 1
ATOM 817 C CA . GLU A 1 108 ? 16.353 13.894 -36.908 1.00 53.50 108 GLU A CA 1
ATOM 818 C C . GLU A 1 108 ? 17.586 13.749 -37.810 1.00 53.50 108 GLU A C 1
ATOM 820 O O . GLU A 1 108 ? 18.436 14.624 -37.895 1.00 53.50 108 GLU A O 1
ATOM 825 N N . TYR A 1 109 ? 17.694 12.607 -38.489 1.00 45.59 109 TYR A N 1
ATOM 826 C CA . TYR A 1 109 ? 18.520 12.473 -39.681 1.00 45.59 109 TYR A CA 1
ATOM 827 C C . TYR A 1 109 ? 17.649 11.959 -40.825 1.00 45.59 109 TYR A C 1
ATOM 829 O O . TYR A 1 109 ? 16.856 11.026 -40.694 1.00 45.59 109 TYR A O 1
ATOM 837 N N . ILE A 1 110 ? 17.755 12.653 -41.955 1.00 43.31 110 ILE A N 1
ATOM 838 C CA . ILE A 1 110 ? 17.097 12.353 -43.224 1.00 43.31 110 ILE A CA 1
ATOM 839 C C . ILE A 1 110 ? 17.309 10.852 -43.508 1.00 43.31 110 ILE A C 1
ATOM 841 O O . ILE A 1 110 ? 18.448 10.410 -43.549 1.00 43.31 110 ILE A O 1
ATOM 845 N N . TYR A 1 111 ? 16.216 10.105 -43.702 1.00 40.81 111 TYR A N 1
ATOM 846 C CA . TYR A 1 111 ? 16.090 8.653 -43.955 1.00 40.81 111 TYR A CA 1
ATOM 847 C C . TYR A 1 111 ? 15.603 7.762 -42.790 1.00 40.81 111 TYR A C 1
ATOM 849 O O . TYR A 1 111 ? 16.357 7.215 -42.000 1.00 40.81 111 TYR A O 1
ATOM 857 N N . LYS A 1 112 ? 14.289 7.483 -42.879 1.00 38.06 112 LYS A N 1
ATOM 858 C CA . LYS A 1 112 ? 13.502 6.373 -42.303 1.00 38.06 112 LYS A CA 1
ATOM 859 C C . LYS A 1 112 ? 13.191 6.423 -40.799 1.00 38.06 112 LYS A C 1
ATOM 861 O O . LYS A 1 112 ? 13.835 5.792 -39.975 1.00 38.06 112 LYS A O 1
ATOM 866 N N . ARG A 1 113 ? 12.030 7.020 -40.490 1.00 36.00 113 ARG A N 1
ATOM 867 C CA . ARG A 1 113 ? 11.261 6.774 -39.257 1.00 36.00 113 ARG A CA 1
ATOM 868 C C . ARG A 1 113 ? 10.965 5.276 -39.107 1.00 36.00 113 ARG A C 1
ATOM 870 O O . ARG A 1 113 ? 10.090 4.764 -39.804 1.00 36.00 113 ARG A O 1
ATOM 877 N N . GLN A 1 114 ? 11.616 4.592 -38.173 1.00 33.25 114 GLN A N 1
ATOM 878 C CA . GLN A 1 114 ? 11.107 3.334 -37.626 1.00 33.25 114 GLN A CA 1
ATOM 879 C C . GLN A 1 114 ? 10.475 3.628 -36.266 1.00 33.25 114 GLN A C 1
ATOM 881 O O . GLN A 1 114 ? 11.155 3.932 -35.294 1.00 33.25 114 GLN A O 1
ATOM 886 N N . ARG A 1 115 ? 9.138 3.605 -36.220 1.00 42.81 115 ARG A N 1
ATOM 887 C CA . ARG A 1 115 ? 8.369 3.675 -34.973 1.00 42.81 115 ARG A CA 1
ATOM 888 C C . ARG A 1 115 ? 8.151 2.247 -34.486 1.00 42.81 115 ARG A C 1
ATOM 890 O O . ARG A 1 115 ? 7.429 1.504 -35.142 1.00 42.81 115 ARG A O 1
ATOM 897 N N . ALA A 1 116 ? 8.734 1.885 -33.350 1.00 39.06 116 ALA A N 1
ATOM 898 C CA . ALA A 1 116 ? 8.371 0.677 -32.621 1.00 39.06 116 ALA A CA 1
ATOM 899 C C . ALA A 1 116 ? 7.746 1.099 -31.285 1.00 39.06 116 ALA A C 1
ATOM 901 O O . ALA A 1 116 ? 8.407 1.717 -30.456 1.00 39.06 116 ALA A O 1
ATOM 902 N N . PHE A 1 117 ? 6.456 0.811 -31.109 1.00 37.81 117 PHE A N 1
ATOM 903 C CA . PHE A 1 117 ? 5.777 0.865 -29.816 1.00 37.81 117 PHE A CA 1
ATOM 904 C C . PHE A 1 117 ? 5.777 -0.558 -29.264 1.00 37.81 117 PHE A C 1
ATOM 906 O O . PHE A 1 117 ? 5.211 -1.446 -29.900 1.00 37.81 117 PHE A O 1
ATOM 913 N N . CYS A 1 118 ? 6.411 -0.792 -28.117 1.00 41.50 118 CYS A N 1
ATOM 914 C CA . CYS A 1 118 ? 6.332 -2.080 -27.435 1.00 41.50 118 CYS A CA 1
ATOM 915 C C . CYS A 1 118 ? 5.773 -1.862 -26.029 1.00 41.50 118 CYS A C 1
ATOM 917 O O . CYS A 1 118 ? 6.351 -1.133 -25.227 1.00 41.50 118 CYS A O 1
ATOM 919 N N . GLN A 1 119 ? 4.617 -2.463 -25.761 1.00 37.66 119 GLN A N 1
ATOM 920 C CA . GLN A 1 119 ? 3.951 -2.443 -24.466 1.00 37.66 119 GLN A CA 1
ATOM 921 C C . GLN A 1 119 ? 4.275 -3.774 -23.788 1.00 37.66 119 GLN A C 1
ATOM 923 O O . GLN A 1 119 ? 3.724 -4.806 -24.166 1.00 37.66 119 GLN A O 1
ATOM 928 N N . VAL A 1 120 ? 5.210 -3.766 -22.837 1.00 43.84 120 VAL A N 1
ATOM 929 C CA . VAL A 1 120 ? 5.628 -4.972 -22.108 1.00 43.84 120 VAL A CA 1
ATOM 930 C C . VAL A 1 120 ? 5.252 -4.820 -20.632 1.00 43.84 120 VAL A C 1
ATOM 932 O O . VAL A 1 120 ? 5.589 -3.798 -20.031 1.00 43.84 120 VAL A O 1
ATOM 935 N N . PRO A 1 121 ? 4.539 -5.786 -20.028 1.00 40.56 121 PRO A N 1
ATOM 936 C CA . PRO A 1 121 ? 4.267 -5.755 -18.594 1.00 40.56 121 PRO A CA 1
ATOM 937 C C . PRO A 1 121 ? 5.568 -5.931 -17.801 1.00 40.56 121 PRO A C 1
ATOM 939 O O . PRO A 1 121 ? 6.467 -6.653 -18.240 1.00 40.56 121 PRO A O 1
ATOM 942 N N . PHE A 1 122 ? 5.671 -5.311 -16.621 1.00 44.03 122 PHE A N 1
ATOM 943 C CA . PHE A 1 122 ? 6.730 -5.648 -15.666 1.00 44.03 122 PHE A CA 1
ATOM 944 C C . PHE A 1 122 ? 6.515 -7.088 -15.174 1.00 44.03 122 PHE A C 1
ATOM 946 O O . PHE A 1 122 ? 5.700 -7.324 -14.283 1.00 44.03 122 PHE A O 1
ATOM 953 N N . TYR A 1 123 ? 7.243 -8.049 -15.743 1.00 36.12 123 TYR A N 1
ATOM 954 C CA . TYR A 1 123 ? 7.382 -9.385 -15.167 1.00 36.12 123 TYR A CA 1
ATOM 955 C C . TYR A 1 123 ? 8.731 -9.486 -14.457 1.00 36.12 123 TYR A C 1
ATOM 957 O O . TYR A 1 123 ? 9.774 -9.216 -15.050 1.00 36.12 123 TYR A O 1
ATOM 965 N N . VAL A 1 124 ? 8.693 -9.870 -13.182 1.00 33.66 124 VAL A N 1
ATOM 966 C CA . VAL A 1 124 ? 9.870 -10.331 -12.444 1.00 33.66 124 VAL A CA 1
ATOM 967 C C . VAL A 1 124 ? 10.025 -11.819 -12.746 1.00 33.66 124 VAL A C 1
ATOM 969 O O . VAL A 1 124 ? 9.061 -12.570 -12.603 1.00 33.66 124 VAL A O 1
ATOM 972 N N . TYR A 1 125 ? 11.211 -12.226 -13.192 1.00 29.06 125 TYR A N 1
ATOM 973 C CA . TYR A 1 125 ? 11.624 -13.627 -13.153 1.00 29.06 125 TYR A CA 1
ATOM 974 C C . TYR A 1 125 ? 12.201 -13.884 -11.756 1.00 29.06 125 TYR A C 1
ATOM 976 O O . TYR A 1 125 ? 13.076 -13.128 -11.328 1.00 29.06 125 TYR A O 1
ATOM 984 N N . GLU A 1 126 ? 11.640 -14.868 -11.044 1.00 38.06 126 GLU A N 1
ATOM 985 C CA . GLU A 1 126 ? 12.199 -15.413 -9.791 1.00 38.06 126 GLU A CA 1
ATOM 986 C C . GLU A 1 126 ? 13.571 -16.061 -10.013 1.00 38.06 126 GLU A C 1
ATOM 988 O O . GLU A 1 126 ? 13.776 -16.671 -11.091 1.00 38.06 126 GLU A O 1
#

Foldseek 3Di:
DKEFEAEPPPRDGLDDIDDDDCVVFAFPKDAADDDDHPQKDFDDAFPVNIDGDHPDDDYGYTYIFGAFAQKDWAFDADPVRDGPDDIDIHGRHSPPFHKDWDFDDDDPDPDDDDGDTDTDTRDDDD

Secondary structure (DSSP, 8-state):
-EEEEEETTT--BSSPPEE---TT-TT-EEE------TTEEEEE--TTSEEE--SS--EEEEEEEEPPPPPEEE--B-TTS-B-SPPEEE--TT-TT-EEE-------SSS-------EEE-PPP-

Sequence (126 aa):
MTIYHKSVHDGSDLVAPTVLSGIEKLGLAYTSSAENIANFDIDKMPANATGVFTHGAQTVTYLYRRKDAVDVNVRYLDVHGNSIESDDTISGVNKLGLNYITSPINVEYIYKRQRAFCQVPFYVYE